Protein AF-A0A349LSM9-F1 (afdb_monomer_lite)

pLDDT: mean 70.22, std 18.08, range [25.86, 93.12]

Structure (mmCIF, N/CA/C/O backbone):
data_AF-A0A349LSM9-F1
#
_entry.id   AF-A0A349LSM9-F1
#
loop_
_atom_site.group_PDB
_atom_site.id
_atom_site.type_symbol
_atom_site.label_atom_id
_atom_site.label_alt_id
_atom_site.label_comp_id
_atom_site.label_asym_id
_atom_site.label_entity_id
_atom_site.label_seq_id
_atom_site.pdbx_PDB_ins_code
_atom_site.Cartn_x
_atom_site.Cartn_y
_atom_site.Cartn_z
_atom_site.occupancy
_atom_site.B_iso_or_equiv
_atom_site.auth_seq_id
_atom_site.auth_comp_id
_atom_site.auth_asym_id
_atom_site.auth_atom_id
_atom_site.pdbx_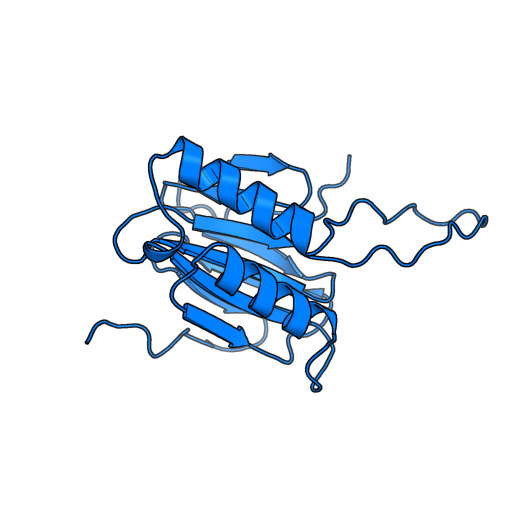PDB_model_num
ATOM 1 N N . MET A 1 1 ? -6.505 13.508 -16.592 1.00 30.14 1 MET A N 1
ATOM 2 C CA . MET A 1 1 ? -5.669 13.045 -15.466 1.00 30.14 1 MET A CA 1
ATOM 3 C C . MET A 1 1 ? -5.233 11.629 -15.779 1.00 30.14 1 MET A C 1
ATOM 5 O O . MET A 1 1 ? -6.100 10.803 -16.033 1.00 30.14 1 MET A O 1
ATOM 9 N N . GLN A 1 2 ? -3.931 11.367 -15.844 1.00 37.62 2 GLN A N 1
ATOM 10 C CA . GLN A 1 2 ? -3.402 10.007 -15.928 1.00 37.62 2 GLN A CA 1
ATOM 11 C C . GLN A 1 2 ? -3.214 9.508 -14.492 1.00 37.62 2 GLN A C 1
ATOM 13 O O . GLN A 1 2 ? -2.579 10.190 -13.693 1.00 37.62 2 GLN A O 1
ATOM 18 N N . TYR A 1 3 ? -3.827 8.379 -14.143 1.00 40.16 3 TYR A N 1
ATOM 19 C CA . TYR A 1 3 ? -3.655 7.767 -12.826 1.00 40.16 3 TYR A CA 1
ATOM 20 C C . TYR A 1 3 ? -2.262 7.124 -12.753 1.00 40.16 3 TYR A C 1
ATOM 22 O O . TYR A 1 3 ? -1.877 6.405 -13.674 1.00 40.16 3 TYR A O 1
ATOM 30 N N . LEU A 1 4 ? -1.511 7.400 -11.682 1.00 48.53 4 LEU A N 1
ATOM 31 C CA . LEU A 1 4 ? -0.166 6.851 -11.441 1.00 48.53 4 LEU A CA 1
ATOM 32 C C . LEU A 1 4 ? -0.235 5.357 -11.091 1.00 48.53 4 LEU A C 1
ATOM 34 O O . LEU A 1 4 ? 0.598 4.570 -11.537 1.00 48.53 4 LEU A O 1
ATOM 38 N N . LEU A 1 5 ? -1.285 4.950 -10.372 1.00 54.75 5 LEU A N 1
ATOM 39 C CA . LEU A 1 5 ? -1.721 3.557 -10.306 1.00 54.75 5 LEU A CA 1
ATOM 40 C C . LEU A 1 5 ? -2.873 3.341 -11.285 1.00 54.75 5 LEU A C 1
ATOM 42 O O . LEU A 1 5 ? -4.020 3.697 -11.016 1.00 54.75 5 LEU A O 1
ATOM 46 N N . THR A 1 6 ? -2.579 2.712 -12.417 1.00 57.69 6 THR A N 1
ATOM 47 C CA . THR A 1 6 ? -3.617 2.137 -13.274 1.00 57.69 6 THR A CA 1
ATOM 48 C C . THR A 1 6 ? -3.996 0.774 -12.716 1.00 57.69 6 THR A C 1
ATOM 50 O O . THR A 1 6 ? -3.269 -0.203 -12.863 1.00 57.69 6 THR A O 1
ATOM 53 N N . ALA A 1 7 ? -5.123 0.736 -12.007 1.00 62.50 7 ALA A N 1
ATOM 54 C CA . ALA A 1 7 ? -5.718 -0.489 -11.498 1.00 62.50 7 ALA A CA 1
ATOM 55 C C . ALA A 1 7 ? -6.757 -1.007 -12.487 1.00 62.50 7 ALA A C 1
ATOM 57 O O . ALA A 1 7 ? -7.880 -0.504 -12.530 1.00 62.50 7 ALA A O 1
ATOM 58 N N . GLU A 1 8 ? -6.397 -2.010 -13.282 1.00 67.38 8 GLU A N 1
ATOM 59 C CA . GLU A 1 8 ? -7.373 -2.690 -14.132 1.00 67.38 8 GLU A CA 1
ATOM 60 C C . GLU A 1 8 ? -8.076 -3.784 -13.315 1.00 67.38 8 GLU A C 1
ATOM 62 O O . GLU A 1 8 ? -7.410 -4.705 -12.824 1.00 67.38 8 GLU A O 1
ATOM 67 N N . PRO A 1 9 ? -9.406 -3.721 -13.132 1.00 65.69 9 PRO A N 1
ATOM 68 C CA . PRO A 1 9 ? -10.132 -4.783 -12.452 1.00 65.69 9 PRO A CA 1
ATOM 69 C C . PRO A 1 9 ? -10.160 -6.043 -13.326 1.00 65.69 9 PRO A C 1
ATOM 71 O O . PRO A 1 9 ? -10.597 -6.008 -14.474 1.00 65.69 9 PRO A O 1
ATOM 74 N N . LEU A 1 10 ? -9.747 -7.186 -12.776 1.00 56.44 10 LEU A N 1
ATOM 75 C CA . LEU A 1 10 ? -9.629 -8.447 -13.528 1.00 56.44 10 LEU A CA 1
ATOM 76 C C . LEU A 1 10 ? -10.880 -9.348 -13.463 1.00 56.44 10 LEU A C 1
ATOM 78 O O . LEU A 1 10 ? -10.785 -10.571 -13.465 1.00 56.44 10 LEU A O 1
ATOM 82 N N . GLY A 1 11 ? -12.076 -8.755 -13.437 1.00 48.78 11 GLY A N 1
ATOM 83 C CA . GLY A 1 11 ? -13.308 -9.447 -13.853 1.00 48.78 11 GLY A CA 1
ATOM 84 C C . GLY A 1 11 ? -13.954 -10.457 -12.889 1.00 48.78 11 GLY A C 1
ATOM 85 O O . GLY A 1 11 ? -14.942 -11.074 -13.271 1.00 48.78 11 GLY A O 1
ATOM 86 N N . TYR A 1 12 ? -13.488 -10.608 -11.642 1.00 49.69 12 TYR A N 1
ATOM 87 C CA . TYR A 1 12 ? -14.123 -11.519 -10.661 1.00 49.69 12 TYR A CA 1
ATOM 88 C C . TYR A 1 12 ? -14.986 -10.831 -9.588 1.00 49.69 12 TYR A C 1
ATOM 90 O O . TYR A 1 12 ? -15.592 -11.508 -8.757 1.00 49.69 12 TYR A O 1
ATOM 98 N N . SER A 1 13 ? -15.053 -9.499 -9.570 1.00 49.34 13 SER A N 1
ATOM 99 C CA . SER A 1 13 ? -15.740 -8.737 -8.524 1.00 49.34 13 SER A CA 1
ATOM 100 C C . SER A 1 13 ? -16.491 -7.547 -9.113 1.00 49.34 13 SER A C 1
ATOM 102 O O . SER A 1 13 ? -15.907 -6.745 -9.833 1.00 49.34 13 SER A O 1
ATOM 104 N N . ASN A 1 14 ? -17.765 -7.386 -8.738 1.00 50.00 14 ASN A N 1
ATOM 105 C CA . ASN A 1 14 ? -18.544 -6.162 -8.983 1.00 50.00 14 ASN A CA 1
ATOM 106 C C . ASN A 1 14 ? -18.085 -4.982 -8.097 1.00 50.00 14 ASN A C 1
ATOM 108 O O . ASN A 1 14 ? -18.743 -3.942 -8.044 1.00 50.00 14 ASN A O 1
ATOM 112 N N . HIS A 1 15 ? -16.998 -5.146 -7.342 1.00 53.84 15 HIS A N 1
ATOM 113 C CA . HIS A 1 15 ? -16.423 -4.116 -6.494 1.00 53.84 15 HIS A CA 1
ATOM 114 C C . HIS A 1 15 ? -15.025 -3.789 -6.992 1.00 53.84 15 HIS A C 1
ATOM 116 O O . HIS A 1 15 ? -14.066 -4.519 -6.745 1.00 53.8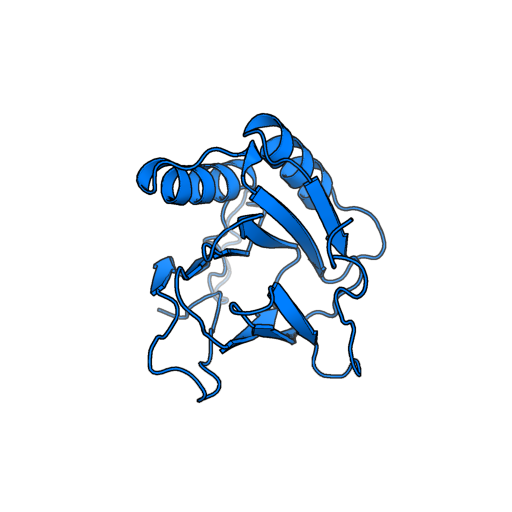4 15 HIS A O 1
ATOM 122 N N . ASN A 1 16 ? -14.924 -2.659 -7.684 1.00 55.19 16 ASN A N 1
ATOM 123 C CA . ASN A 1 16 ? -13.637 -2.038 -7.933 1.00 55.19 16 ASN A CA 1
ATOM 124 C C . ASN A 1 16 ? -13.110 -1.499 -6.597 1.00 55.19 16 ASN A C 1
ATOM 126 O O . ASN A 1 16 ? -13.910 -0.969 -5.813 1.00 55.19 16 ASN A O 1
ATOM 130 N N . PRO A 1 17 ? -11.805 -1.633 -6.304 1.00 60.31 17 PRO A N 1
ATOM 131 C CA . PRO A 1 17 ? -11.233 -0.881 -5.203 1.00 60.31 17 PRO A CA 1
ATOM 132 C C . PRO A 1 17 ? -11.510 0.600 -5.426 1.00 60.31 17 PRO A C 1
ATOM 134 O O . PRO A 1 17 ? -11.579 1.083 -6.561 1.00 60.31 17 PRO A O 1
ATOM 137 N N . VAL A 1 18 ? -11.707 1.309 -4.326 1.00 63.97 18 VAL A N 1
ATOM 138 C CA . VAL A 1 18 ? -11.927 2.742 -4.391 1.00 63.97 18 VAL A CA 1
ATOM 139 C C . VAL A 1 18 ? -10.568 3.361 -4.683 1.00 63.97 18 VAL A C 1
ATOM 141 O O . VAL A 1 18 ? -9.647 3.270 -3.870 1.00 63.97 18 VAL A O 1
ATOM 144 N N . VAL A 1 19 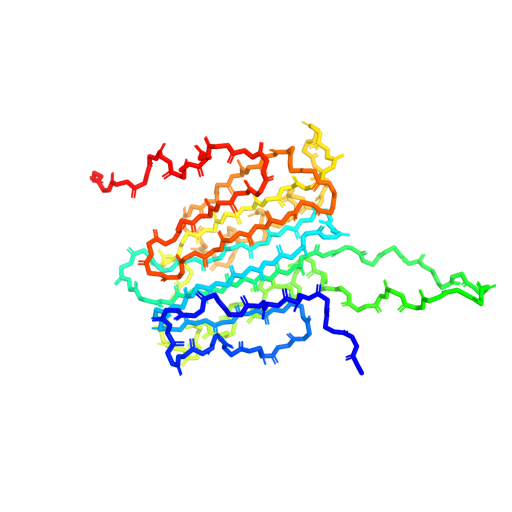? -10.435 3.948 -5.873 1.00 60.72 19 VAL A N 1
ATOM 145 C CA . VAL A 1 19 ? -9.333 4.862 -6.179 1.00 60.72 19 VAL A CA 1
ATOM 146 C C . VAL A 1 19 ? -9.627 6.129 -5.393 1.00 60.72 19 VAL A C 1
ATOM 148 O O . VAL A 1 19 ? -10.436 6.958 -5.806 1.00 60.72 19 VAL A O 1
ATOM 151 N N . THR A 1 20 ? -9.055 6.217 -4.202 1.00 58.69 20 THR A N 1
ATOM 152 C CA . THR A 1 20 ? -9.260 7.352 -3.303 1.00 58.69 20 THR A CA 1
ATOM 153 C C . THR A 1 20 ? -8.368 8.520 -3.699 1.00 58.69 20 THR A C 1
ATOM 155 O O . THR A 1 20 ? -8.776 9.664 -3.533 1.00 58.69 20 THR A O 1
ATOM 158 N N . GLU A 1 21 ? -7.195 8.241 -4.282 1.00 62.38 21 GLU A N 1
ATOM 159 C CA . GLU A 1 21 ? -6.230 9.229 -4.773 1.00 62.38 21 GLU A CA 1
ATOM 160 C C . GLU A 1 21 ? -5.457 8.680 -5.992 1.00 62.38 21 GLU A C 1
ATOM 162 O O . GLU A 1 21 ? -5.441 7.467 -6.208 1.00 62.38 21 GLU A O 1
ATOM 167 N N . PRO A 1 22 ? -4.792 9.519 -6.814 1.00 59.28 22 PRO A N 1
ATOM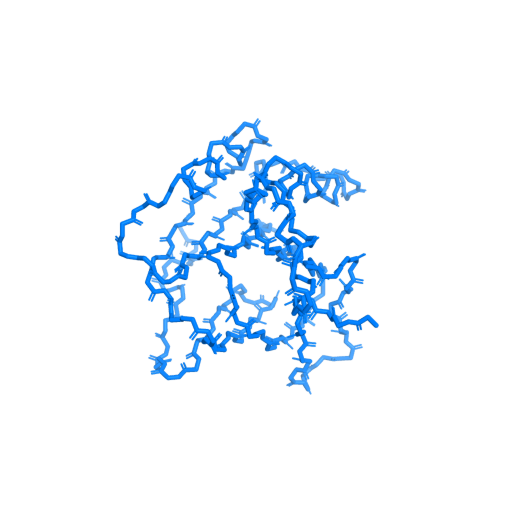 168 C CA . PRO A 1 22 ? -4.164 9.083 -8.072 1.00 59.28 22 PRO A CA 1
ATOM 169 C C . PRO A 1 22 ? -3.084 7.991 -7.953 1.00 59.28 22 PRO A C 1
ATOM 171 O O . PRO A 1 22 ? -2.724 7.377 -8.959 1.00 59.28 22 PRO A O 1
ATOM 174 N N . HIS A 1 23 ? -2.558 7.771 -6.749 1.00 70.94 23 HIS A N 1
ATOM 175 C CA . HIS A 1 23 ? -1.418 6.909 -6.422 1.00 70.94 23 HIS A CA 1
ATOM 176 C C . HIS A 1 23 ? -1.731 5.948 -5.256 1.00 70.94 23 HIS A C 1
ATOM 178 O O . HIS A 1 23 ? -0.823 5.262 -4.777 1.00 70.94 23 HIS A O 1
ATOM 184 N N . ALA A 1 24 ? -2.990 5.878 -4.801 1.00 76.62 24 ALA A N 1
ATOM 185 C CA . ALA A 1 24 ? -3.406 4.987 -3.726 1.00 76.62 24 ALA A CA 1
ATOM 186 C C . ALA A 1 24 ? -4.739 4.293 -4.027 1.00 76.62 24 ALA A C 1
ATOM 188 O O . ALA A 1 24 ? -5.676 4.873 -4.577 1.00 76.62 24 ALA A O 1
ATOM 189 N N . LEU A 1 25 ? -4.816 3.025 -3.636 1.00 79.00 25 LEU A N 1
ATOM 190 C CA . LEU A 1 25 ? -5.983 2.170 -3.748 1.00 79.00 25 LEU A CA 1
ATOM 191 C C . LEU A 1 25 ? -6.364 1.660 -2.374 1.00 79.00 25 LEU A C 1
ATOM 193 O O . LEU A 1 25 ? -5.518 1.227 -1.593 1.00 79.00 25 LEU A O 1
ATOM 197 N N . PHE A 1 26 ? -7.664 1.632 -2.135 1.00 81.69 26 PHE A N 1
ATOM 198 C CA . PHE A 1 26 ? -8.223 1.116 -0.907 1.00 81.69 26 PHE A CA 1
ATOM 199 C C . PHE A 1 26 ? -9.325 0.100 -1.196 1.00 81.69 26 PHE A C 1
ATOM 201 O O . PHE A 1 26 ? -10.164 0.292 -2.084 1.00 81.69 26 PHE A O 1
ATOM 208 N N . SER A 1 27 ? -9.349 -0.990 -0.427 1.00 79.56 27 SER A N 1
ATOM 209 C CA . SER A 1 27 ? -10.437 -1.958 -0.482 1.00 79.56 27 SER A CA 1
ATOM 210 C C . SER A 1 27 ? -10.732 -2.577 0.878 1.00 79.56 27 SER A C 1
ATOM 212 O O . SER A 1 27 ? -9.847 -3.095 1.550 1.00 79.56 27 SER A O 1
ATOM 214 N N . GLN A 1 28 ? -12.017 -2.607 1.236 1.00 75.81 28 GLN A N 1
ATOM 215 C CA . GLN A 1 28 ? -12.555 -3.471 2.299 1.00 75.81 28 GLN A CA 1
ATOM 216 C C . GLN A 1 28 ? -13.230 -4.731 1.746 1.00 75.81 28 GLN A C 1
ATOM 218 O O . GLN A 1 28 ? -13.802 -5.532 2.490 1.00 75.81 28 GLN A O 1
ATOM 223 N N . ARG A 1 29 ? -13.253 -4.865 0.417 1.00 76.50 29 ARG A N 1
ATOM 224 C CA . ARG A 1 29 ? -13.990 -5.897 -0.306 1.00 76.50 29 ARG A CA 1
ATOM 225 C C . ARG A 1 29 ? -13.030 -6.733 -1.133 1.00 76.50 29 ARG A C 1
ATOM 227 O O . ARG A 1 29 ? -11.929 -6.316 -1.477 1.00 76.50 29 ARG A O 1
ATOM 234 N N . ARG A 1 30 ? -13.485 -7.929 -1.493 1.00 70.12 30 ARG A N 1
ATOM 235 C CA . ARG A 1 30 ? -12.746 -8.796 -2.408 1.00 70.12 30 ARG A CA 1
ATOM 236 C C . ARG A 1 30 ? -12.686 -8.127 -3.777 1.00 70.12 30 ARG A C 1
ATOM 238 O O . ARG A 1 30 ? -13.726 -7.874 -4.384 1.00 70.12 30 ARG A O 1
ATOM 245 N N . SER A 1 31 ? -11.484 -7.872 -4.254 1.00 74.06 31 SER A N 1
ATOM 246 C CA . SER A 1 31 ? -11.219 -7.338 -5.581 1.00 74.06 31 SER A CA 1
ATOM 247 C C . SER A 1 31 ? -9.898 -7.901 -6.090 1.00 74.06 31 SER A C 1
ATOM 249 O O . SER A 1 31 ? -9.049 -8.340 -5.316 1.00 74.06 31 SER A O 1
ATOM 251 N N . LEU A 1 32 ? -9.763 -7.937 -7.409 1.00 77.06 32 LEU A N 1
ATOM 252 C CA . LEU A 1 32 ? -8.552 -8.373 -8.084 1.00 77.06 32 LEU A CA 1
ATOM 253 C C . LEU A 1 32 ? -8.152 -7.244 -9.016 1.00 77.06 32 LEU A C 1
ATOM 255 O O . LEU A 1 32 ? -8.935 -6.880 -9.899 1.00 77.06 32 LEU A O 1
ATOM 259 N N . VAL A 1 33 ? -6.969 -6.684 -8.797 1.00 76.88 33 VAL A N 1
ATOM 260 C CA . VAL A 1 33 ? -6.450 -5.598 -9.629 1.00 76.88 33 VAL A CA 1
ATOM 261 C C . VAL A 1 33 ? -5.151 -5.984 -10.275 1.00 76.88 33 VAL A C 1
ATOM 263 O O . VAL A 1 33 ? -4.317 -6.634 -9.658 1.00 76.88 33 VAL A O 1
ATOM 266 N N . ARG A 1 34 ? -4.970 -5.528 -11.504 1.00 79.19 34 ARG A N 1
ATOM 267 C CA . ARG A 1 34 ? -3.676 -5.474 -12.162 1.00 79.19 34 ARG A CA 1
ATOM 268 C C . ARG A 1 34 ? -3.121 -4.063 -12.057 1.00 79.19 34 ARG A C 1
ATOM 270 O O . ARG A 1 34 ? -3.858 -3.114 -12.291 1.00 79.19 34 ARG A O 1
ATOM 277 N N . LEU A 1 35 ? -1.844 -3.949 -11.721 1.00 77.25 35 LEU A N 1
ATOM 278 C CA . LEU A 1 35 ? -1.107 -2.707 -11.530 1.00 77.25 35 LEU A CA 1
ATOM 279 C C . LEU A 1 35 ? 0.192 -2.787 -12.321 1.00 77.25 35 LEU A C 1
ATOM 281 O O . LEU A 1 35 ? 0.901 -3.783 -12.219 1.00 77.25 35 LEU A O 1
ATOM 285 N N . THR A 1 36 ? 0.531 -1.746 -13.074 1.00 75.12 36 THR A N 1
ATOM 286 C CA . THR A 1 36 ? 1.873 -1.627 -13.662 1.00 75.12 36 THR A CA 1
ATOM 287 C C . THR A 1 36 ? 2.762 -0.852 -12.699 1.00 75.12 36 THR A C 1
ATOM 289 O O . THR A 1 36 ? 2.425 0.267 -12.308 1.00 75.12 36 THR A O 1
ATOM 292 N N . LEU A 1 37 ? 3.885 -1.440 -12.296 1.00 72.75 37 LEU A N 1
ATOM 293 C CA . LEU A 1 37 ? 4.870 -0.785 -11.443 1.00 72.75 37 LEU A CA 1
ATOM 294 C C . LEU A 1 37 ? 5.752 0.107 -12.309 1.00 72.75 37 LEU A C 1
ATOM 296 O O . LEU A 1 37 ? 6.307 -0.354 -13.297 1.00 72.75 37 LEU A O 1
ATOM 300 N N . GLN A 1 38 ? 5.851 1.386 -11.962 1.00 63.38 38 GLN A N 1
ATOM 301 C CA . GLN A 1 38 ? 6.604 2.368 -12.756 1.00 63.38 38 GLN A CA 1
ATOM 302 C C . GLN A 1 38 ? 7.637 3.144 -11.921 1.00 63.38 38 GLN A C 1
ATOM 304 O O . GLN A 1 38 ? 8.172 4.146 -12.392 1.00 63.38 38 GLN A O 1
ATOM 309 N N . ARG A 1 39 ? 7.822 2.793 -10.636 1.00 64.06 39 ARG A N 1
ATOM 310 C CA . ARG A 1 39 ? 8.440 3.654 -9.604 1.00 64.06 39 ARG A CA 1
ATOM 311 C C . ARG A 1 39 ? 9.025 2.841 -8.436 1.00 64.06 39 ARG A C 1
ATOM 313 O O . ARG A 1 39 ? 8.588 1.711 -8.240 1.00 64.06 39 ARG A O 1
ATOM 320 N N . PRO A 1 40 ? 9.979 3.399 -7.654 1.00 70.31 40 PRO A N 1
ATOM 321 C CA . PRO A 1 40 ? 10.926 2.599 -6.873 1.00 70.31 40 PRO A CA 1
ATOM 322 C C . PRO A 1 40 ? 10.335 1.866 -5.668 1.00 70.31 40 PRO A C 1
ATOM 324 O O . PRO A 1 40 ? 10.930 0.883 -5.248 1.00 70.31 40 PRO A O 1
ATOM 327 N N . LEU A 1 41 ? 9.209 2.309 -5.093 1.00 81.94 41 LEU A N 1
ATOM 328 C CA . LEU A 1 41 ? 8.674 1.692 -3.878 1.00 81.94 41 LEU A CA 1
ATOM 329 C C . LEU A 1 41 ? 7.144 1.611 -3.889 1.00 81.94 41 LEU A C 1
ATOM 331 O O . LEU A 1 41 ? 6.445 2.622 -3.990 1.00 81.94 41 LEU A O 1
ATOM 335 N N . LEU A 1 42 ? 6.621 0.398 -3.732 1.00 85.25 42 LEU A N 1
ATOM 336 C CA . LEU A 1 42 ? 5.205 0.142 -3.500 1.00 85.25 42 LEU A CA 1
ATOM 337 C C . LEU A 1 42 ? 4.983 -0.281 -2.047 1.00 85.25 42 LEU A C 1
ATOM 339 O O . LEU A 1 42 ? 5.614 -1.220 -1.566 1.00 85.25 42 LEU A O 1
ATOM 343 N N . LEU A 1 43 ? 4.049 0.380 -1.371 1.00 87.38 43 LEU A N 1
ATOM 344 C CA . LEU A 1 43 ? 3.600 0.044 -0.027 1.00 87.38 43 LEU A CA 1
ATOM 345 C C . LEU A 1 43 ? 2.245 -0.662 -0.092 1.00 87.38 43 LEU A C 1
ATOM 347 O O . LEU A 1 43 ? 1.251 -0.084 -0.528 1.00 87.38 43 LEU A O 1
ATOM 351 N N . LEU A 1 44 ? 2.201 -1.893 0.400 1.00 88.38 44 LEU A N 1
ATOM 352 C CA . LEU A 1 44 ? 0.977 -2.625 0.701 1.00 88.38 44 LEU A CA 1
ATOM 353 C C . LEU A 1 44 ? 0.777 -2.660 2.217 1.00 88.38 44 LEU A C 1
ATOM 355 O O . LEU A 1 44 ? 1.706 -2.982 2.949 1.00 88.38 44 LEU A O 1
ATOM 359 N N . ILE A 1 45 ? -0.433 -2.374 2.687 1.00 89.06 45 ILE A N 1
ATOM 360 C CA . ILE A 1 45 ? -0.835 -2.521 4.087 1.00 89.06 45 ILE A CA 1
ATOM 361 C C . ILE A 1 45 ? -2.077 -3.400 4.151 1.00 89.06 45 ILE A C 1
ATOM 363 O O . ILE A 1 45 ? -3.043 -3.185 3.418 1.00 89.06 45 ILE A O 1
ATOM 367 N N . GLU A 1 46 ? -2.055 -4.379 5.045 1.00 88.56 46 GLU A N 1
ATOM 368 C CA . GLU A 1 46 ? -3.118 -5.361 5.213 1.00 88.56 46 GLU A CA 1
ATOM 369 C C . GLU A 1 46 ? -3.478 -5.558 6.677 1.00 88.56 46 GLU A C 1
ATOM 371 O O . GLU A 1 46 ? -2.605 -5.603 7.546 1.00 88.56 46 GLU A O 1
ATOM 376 N N . GLN A 1 47 ? -4.771 -5.681 6.957 1.00 89.25 47 GLN A N 1
ATOM 377 C CA . GLN A 1 47 ? -5.247 -5.970 8.301 1.00 89.25 47 GLN A CA 1
ATOM 378 C C . GLN A 1 47 ? -5.091 -7.459 8.622 1.00 89.25 47 GLN A C 1
ATOM 380 O O . GLN A 1 47 ? -5.610 -8.311 7.905 1.00 89.25 47 GLN A O 1
ATOM 385 N N . LEU A 1 48 ? -4.455 -7.775 9.750 1.00 86.00 48 LEU A N 1
ATOM 386 C CA . LEU A 1 48 ? -4.137 -9.143 10.178 1.00 86.00 48 LEU A CA 1
ATOM 387 C C . LEU A 1 48 ? -5.377 -10.038 10.341 1.00 86.00 48 LEU A C 1
ATOM 389 O O . LEU A 1 48 ? -5.330 -11.237 10.066 1.00 86.00 48 LEU A O 1
ATOM 393 N N . HIS A 1 49 ? -6.492 -9.462 10.797 1.00 85.12 49 HIS A N 1
ATOM 394 C CA . HIS A 1 49 ? -7.718 -10.193 11.140 1.00 85.12 49 HIS A CA 1
ATOM 395 C C . HIS A 1 49 ? -8.977 -9.591 10.507 1.00 85.12 49 HIS A C 1
ATOM 397 O O . HIS A 1 49 ? -10.051 -9.604 11.108 1.00 85.12 49 HIS A O 1
ATOM 403 N N . GLY A 1 50 ? -8.869 -9.055 9.292 1.00 84.19 50 GLY A N 1
ATOM 404 C CA . GLY A 1 50 ? -10.021 -8.452 8.633 1.00 84.19 50 GLY A CA 1
ATOM 405 C C . GLY A 1 50 ? -9.918 -8.412 7.121 1.00 84.19 50 GLY A C 1
ATOM 406 O O . GLY A 1 50 ? -9.254 -9.234 6.496 1.00 84.19 50 GLY A O 1
ATOM 407 N N . SER A 1 51 ? -10.661 -7.486 6.527 1.00 82.56 51 SER A N 1
ATOM 408 C CA . SER A 1 51 ? -10.764 -7.343 5.076 1.00 82.56 51 SER A CA 1
ATOM 409 C C . SER A 1 51 ? -10.248 -5.999 4.581 1.00 82.56 51 SER A C 1
ATOM 411 O O . SER A 1 51 ? -10.544 -5.641 3.446 1.00 82.56 51 SER A O 1
ATOM 413 N N . TRP A 1 52 ? -9.524 -5.252 5.420 1.00 87.19 52 TRP A N 1
ATOM 414 C CA . TRP A 1 52 ? -8.964 -3.949 5.076 1.00 87.19 52 TRP A CA 1
ATOM 415 C C . TRP A 1 52 ? -7.614 -4.104 4.382 1.00 87.19 52 TRP A C 1
ATOM 417 O O . TRP A 1 52 ? -6.714 -4.781 4.886 1.00 87.19 52 TRP A O 1
ATOM 427 N N . TRP A 1 53 ? -7.478 -3.416 3.251 1.00 87.00 53 TRP A N 1
ATOM 428 C CA . TRP A 1 53 ? -6.261 -3.371 2.455 1.00 87.00 53 TRP A CA 1
ATOM 429 C C . TRP A 1 53 ? -6.054 -1.987 1.857 1.00 87.00 53 TRP A C 1
ATOM 431 O O . TRP A 1 53 ? -6.980 -1.400 1.290 1.00 87.00 53 TRP A O 1
ATOM 441 N N . GLY A 1 54 ? -4.816 -1.519 1.908 1.00 86.75 54 GLY A N 1
ATOM 442 C CA . GLY A 1 54 ? -4.371 -0.286 1.286 1.00 86.75 54 GLY A CA 1
ATOM 443 C C . GLY A 1 54 ? -3.147 -0.563 0.434 1.00 86.75 54 GLY A C 1
ATOM 444 O O . GLY A 1 54 ? -2.249 -1.290 0.847 1.00 86.75 54 GLY A O 1
ATOM 445 N N . LEU A 1 55 ? -3.093 0.030 -0.749 1.00 86.00 55 LEU A N 1
ATOM 446 C CA . LEU A 1 55 ? -1.939 -0.037 -1.630 1.00 86.00 55 LEU A CA 1
ATOM 447 C C . LEU A 1 55 ? -1.587 1.376 -2.094 1.00 86.00 55 LEU A C 1
ATOM 449 O O . LEU A 1 55 ? -2.458 2.094 -2.566 1.00 86.00 55 LEU A O 1
ATOM 453 N N . CYS A 1 56 ? -0.336 1.791 -1.939 1.00 84.69 56 CYS A N 1
ATOM 454 C CA . CYS A 1 56 ? 0.113 3.159 -2.193 1.00 84.69 56 CYS A CA 1
ATOM 455 C C . CYS A 1 56 ? 1.495 3.144 -2.855 1.00 84.69 56 CYS A C 1
ATOM 457 O O . CYS A 1 56 ? 2.383 2.409 -2.422 1.00 84.69 56 CYS A O 1
ATOM 459 N N . GLN A 1 57 ? 1.692 3.945 -3.903 1.00 80.75 57 GLN A N 1
ATOM 460 C CA . GLN A 1 57 ? 3.029 4.198 -4.447 1.00 80.75 57 GLN A CA 1
ATOM 461 C C . GLN A 1 57 ? 3.725 5.293 -3.636 1.00 80.75 57 GLN A C 1
ATOM 463 O O . GLN A 1 57 ? 3.203 6.399 -3.497 1.00 80.75 57 GLN A O 1
ATOM 468 N N . VAL A 1 58 ? 4.922 4.987 -3.135 1.00 78.38 58 VAL A N 1
ATOM 469 C CA . VAL A 1 58 ? 5.733 5.893 -2.313 1.00 78.38 58 VAL A CA 1
ATOM 470 C C . VAL A 1 58 ? 6.869 6.458 -3.164 1.00 78.38 58 VAL A C 1
ATOM 472 O O . VAL A 1 58 ? 7.531 5.723 -3.899 1.00 78.38 58 VAL A O 1
ATOM 475 N N . GLY A 1 59 ? 7.126 7.765 -3.068 1.00 71.56 59 GLY A N 1
ATOM 476 C CA . GLY A 1 59 ? 8.231 8.404 -3.781 1.00 71.56 59 GLY A CA 1
ATOM 477 C C . GLY A 1 59 ? 8.977 9.441 -2.947 1.00 71.56 59 GLY A C 1
ATOM 478 O O . GLY A 1 59 ? 8.562 9.827 -1.861 1.00 71.56 59 GLY A O 1
ATOM 479 N N . LEU A 1 60 ? 10.116 9.908 -3.461 1.00 55.28 60 LEU A N 1
ATOM 480 C CA . LEU A 1 60 ? 10.785 11.093 -2.924 1.00 55.28 60 LEU A CA 1
ATOM 481 C C . LEU A 1 60 ? 10.599 12.243 -3.896 1.00 55.28 60 LEU A C 1
ATOM 483 O O . LEU A 1 60 ? 10.818 12.091 -5.099 1.00 55.28 60 LEU A O 1
ATOM 487 N N . ARG A 1 61 ? 10.288 13.423 -3.363 1.00 56.69 61 ARG A N 1
ATOM 488 C CA . ARG A 1 61 ? 10.543 14.661 -4.086 1.00 56.69 61 ARG A CA 1
ATOM 489 C C . ARG A 1 61 ? 12.056 14.864 -4.118 1.00 56.69 61 ARG A C 1
ATOM 491 O O . ARG A 1 61 ? 12.645 15.236 -3.107 1.00 56.69 61 ARG A O 1
ATOM 498 N N . SER A 1 62 ? 12.694 14.672 -5.267 1.00 43.31 62 SER A N 1
ATOM 499 C CA . SER A 1 62 ? 13.951 15.373 -5.512 1.00 43.31 62 SER A CA 1
ATOM 500 C C . SER A 1 62 ? 13.588 16.841 -5.699 1.00 43.31 62 SER A C 1
ATOM 502 O O . SER A 1 62 ? 12.875 17.200 -6.636 1.00 43.31 62 SER A O 1
ATOM 504 N N . GLY A 1 63 ? 13.991 17.705 -4.774 1.00 39.72 63 GLY A N 1
ATOM 505 C CA . GLY A 1 63 ? 13.834 19.138 -4.968 1.00 39.72 63 GLY A CA 1
ATOM 506 C C . GLY A 1 63 ? 14.640 19.600 -6.183 1.00 39.72 63 GLY A C 1
ATOM 507 O O . GLY A 1 63 ? 15.837 19.797 -6.052 1.00 39.72 63 GLY A O 1
ATOM 508 N N . GLN A 1 64 ? 13.996 19.750 -7.342 1.00 35.50 64 GLN A N 1
ATOM 509 C CA . GLN A 1 64 ? 13.981 20.950 -8.195 1.00 35.50 64 GLN A CA 1
ATOM 510 C C . GLN A 1 64 ? 13.182 20.677 -9.486 1.00 35.50 64 GLN A C 1
ATOM 512 O O . GLN A 1 64 ? 13.255 19.574 -10.023 1.00 35.50 64 GLN A O 1
ATOM 517 N N . PRO A 1 65 ? 12.413 21.661 -9.989 1.00 40.88 65 PRO A N 1
ATOM 518 C CA . PRO A 1 65 ? 11.776 21.565 -11.295 1.00 40.88 65 PRO A CA 1
ATOM 519 C C . PRO A 1 65 ? 12.831 21.798 -12.383 1.00 40.88 65 PRO A C 1
ATOM 521 O O . PRO A 1 65 ? 13.384 22.895 -12.470 1.00 40.88 65 PRO A O 1
ATOM 524 N N . GLU A 1 66 ? 13.103 20.807 -13.233 1.00 36.88 66 GLU A N 1
ATOM 525 C CA . GLU A 1 66 ? 13.830 21.081 -14.472 1.00 36.88 66 GLU A CA 1
ATOM 526 C C . GLU A 1 66 ? 12.861 21.649 -15.504 1.00 36.88 66 GLU A C 1
ATOM 528 O O . GLU A 1 66 ? 12.011 20.972 -16.079 1.00 36.88 66 GLU A O 1
ATOM 533 N N . SER A 1 67 ? 13.002 22.949 -15.730 1.00 44.12 67 SER A N 1
ATOM 534 C CA . SER A 1 67 ? 12.428 23.667 -16.854 1.00 44.12 67 SER A CA 1
ATOM 535 C C . SER A 1 67 ? 12.937 23.086 -18.182 1.00 44.12 67 SER A C 1
ATOM 537 O O . SER A 1 67 ? 13.901 23.600 -18.742 1.00 44.12 67 SER A O 1
ATOM 539 N N . SER A 1 68 ? 12.318 22.027 -18.707 1.00 42.38 68 SER A N 1
ATOM 540 C CA . SER A 1 68 ? 12.419 21.667 -20.131 1.00 42.38 68 SER A CA 1
ATOM 541 C C . SER A 1 68 ? 11.334 20.673 -20.579 1.00 42.38 68 SER A C 1
ATOM 543 O O . SER A 1 68 ? 11.571 19.483 -20.741 1.00 42.38 68 SER A O 1
ATOM 545 N N . GLY A 1 69 ? 10.120 21.178 -20.824 1.00 43.69 69 GLY A N 1
ATOM 546 C CA . GLY A 1 69 ? 9.235 20.715 -21.909 1.00 43.69 69 GLY A CA 1
ATOM 547 C C . GLY A 1 69 ? 8.973 19.211 -22.110 1.00 43.69 69 GLY A C 1
ATOM 548 O O . GLY A 1 69 ? 8.659 18.822 -23.232 1.00 43.69 69 GLY A O 1
ATOM 549 N N . SER A 1 70 ? 9.067 18.366 -21.084 1.00 36.19 70 SER A N 1
ATOM 550 C CA . SER A 1 70 ? 8.750 16.939 -21.163 1.00 36.19 70 SER A CA 1
ATOM 551 C C . SER A 1 70 ? 8.015 16.502 -19.895 1.00 36.19 70 SER A C 1
ATOM 553 O O . SER A 1 70 ? 8.396 16.873 -18.794 1.00 36.19 70 SER A O 1
ATOM 555 N N . VAL A 1 71 ? 6.886 15.818 -20.113 1.00 33.41 71 VAL A N 1
ATOM 556 C CA . VAL A 1 71 ? 5.864 15.323 -19.170 1.00 33.41 71 VAL A CA 1
ATOM 557 C C . VAL A 1 71 ? 6.188 15.501 -17.676 1.00 33.41 71 VAL A C 1
ATOM 559 O O . VAL A 1 71 ? 6.969 14.740 -17.106 1.00 33.41 71 VAL A O 1
ATOM 562 N N . ASP A 1 72 ? 5.493 16.451 -17.041 1.00 38.97 72 ASP A N 1
ATOM 563 C CA . ASP A 1 72 ? 5.415 16.607 -15.585 1.00 38.97 72 ASP A CA 1
ATOM 564 C C . ASP A 1 72 ? 4.984 15.285 -14.924 1.00 38.97 72 ASP A C 1
ATOM 566 O O . ASP A 1 72 ? 3.831 14.859 -15.015 1.00 38.97 72 ASP A O 1
ATOM 570 N N . LEU A 1 73 ? 5.930 14.628 -14.254 1.00 42.53 73 LEU A N 1
ATOM 571 C CA . LEU A 1 73 ? 5.744 13.375 -13.523 1.00 42.53 73 LEU A CA 1
ATOM 572 C C . LEU A 1 73 ? 6.097 13.561 -12.044 1.00 42.53 73 LEU A C 1
ATOM 574 O O . LEU A 1 73 ? 6.962 12.857 -11.534 1.00 42.53 73 LEU A O 1
ATOM 578 N N . PHE A 1 74 ? 5.447 14.488 -11.338 1.00 47.16 74 PHE A N 1
ATOM 579 C CA . PHE A 1 74 ? 5.627 14.602 -9.887 1.00 47.16 74 PHE A CA 1
ATOM 580 C C . PHE A 1 74 ? 4.361 15.073 -9.172 1.00 47.16 74 PHE A C 1
ATOM 582 O O . PHE A 1 74 ? 4.180 16.260 -8.957 1.00 47.16 74 PHE A O 1
ATOM 589 N N . ASP A 1 75 ? 3.562 14.103 -8.732 1.00 49.00 75 ASP A N 1
ATOM 590 C CA . ASP A 1 75 ? 2.868 14.149 -7.442 1.00 49.00 75 ASP A CA 1
ATOM 591 C C . ASP A 1 75 ? 3.025 12.756 -6.815 1.00 49.00 75 ASP A C 1
ATOM 593 O O . ASP A 1 75 ? 2.212 11.852 -7.006 1.00 49.00 75 ASP A O 1
ATOM 597 N N . LEU A 1 76 ? 4.165 12.549 -6.154 1.00 55.19 76 LEU A N 1
ATOM 598 C CA . LEU A 1 76 ? 4.460 11.351 -5.369 1.00 55.19 76 LEU A CA 1
ATOM 599 C C . LEU A 1 76 ? 4.407 11.715 -3.889 1.00 55.19 76 LEU A C 1
ATOM 601 O O . LEU A 1 76 ? 4.838 12.802 -3.501 1.00 55.19 76 LEU A O 1
ATOM 605 N N . TYR A 1 77 ? 3.915 10.792 -3.067 1.00 57.72 77 TYR A N 1
ATOM 606 C CA . TYR A 1 77 ? 3.811 11.016 -1.631 1.00 57.72 77 TYR A CA 1
ATOM 607 C C . TYR A 1 77 ? 5.185 10.887 -1.011 1.00 57.72 77 TYR A C 1
ATOM 609 O O . TYR A 1 77 ? 5.865 9.885 -1.245 1.00 57.72 77 TYR A O 1
ATOM 617 N N . GLN A 1 78 ? 5.560 11.870 -0.187 1.00 75.31 78 GLN A N 1
ATOM 618 C CA . GLN A 1 78 ? 6.665 11.678 0.739 1.00 75.31 78 GLN A CA 1
ATOM 619 C C . GLN A 1 78 ? 6.365 10.444 1.585 1.00 75.31 78 GLN A C 1
ATOM 621 O O . GLN A 1 78 ? 5.209 10.145 1.877 1.00 75.31 78 GLN A O 1
ATOM 626 N N . VAL A 1 79 ? 7.412 9.742 2.002 1.00 79.50 79 VAL A N 1
ATOM 627 C CA . VAL A 1 79 ? 7.299 8.581 2.890 1.00 79.50 79 VAL A CA 1
ATOM 628 C C . VAL A 1 79 ? 6.353 8.854 4.066 1.00 79.50 79 VAL A C 1
ATOM 630 O O . VAL A 1 79 ? 5.466 8.053 4.354 1.00 79.50 79 VAL A O 1
ATOM 633 N N . GLU A 1 80 ? 6.519 10.010 4.709 1.00 82.62 80 GLU A N 1
ATOM 634 C CA . GLU A 1 80 ? 5.665 10.450 5.807 1.00 82.62 80 GLU A CA 1
ATOM 635 C C . GLU A 1 80 ? 4.213 10.650 5.358 1.00 82.62 80 GLU A C 1
ATOM 637 O O . GLU A 1 80 ? 3.313 10.064 5.954 1.00 82.62 80 GLU A O 1
ATOM 642 N N . ASP A 1 81 ? 3.984 11.394 4.274 1.00 80.81 81 ASP A N 1
ATOM 643 C CA . ASP A 1 81 ? 2.644 11.655 3.742 1.00 80.81 81 ASP A CA 1
ATOM 644 C C . ASP A 1 81 ? 1.917 10.352 3.373 1.00 80.81 81 ASP A C 1
ATOM 646 O O . ASP A 1 81 ? 0.742 10.199 3.697 1.00 80.81 81 ASP A O 1
ATOM 650 N N . ALA A 1 82 ? 2.603 9.388 2.741 1.00 80.88 82 ALA A N 1
ATOM 651 C CA . ALA A 1 82 ? 2.024 8.101 2.340 1.00 80.88 82 ALA A CA 1
ATOM 652 C C . ALA A 1 82 ? 1.560 7.300 3.559 1.00 80.88 82 ALA A C 1
ATOM 654 O O . ALA A 1 82 ? 0.444 6.776 3.598 1.00 80.88 82 ALA A O 1
ATOM 655 N N . VAL A 1 83 ? 2.415 7.225 4.580 1.00 87.00 83 VAL A N 1
ATOM 656 C CA . VAL A 1 83 ? 2.128 6.468 5.799 1.00 87.00 83 VAL A CA 1
ATOM 657 C C . VAL A 1 83 ? 1.059 7.167 6.636 1.00 87.00 83 VAL A C 1
ATOM 659 O O . VAL A 1 83 ? 0.138 6.502 7.105 1.00 87.00 83 VAL A O 1
ATOM 662 N N . LEU A 1 84 ? 1.120 8.494 6.789 1.00 87.06 84 LEU A N 1
ATOM 663 C CA . LEU A 1 84 ? 0.101 9.272 7.500 1.00 87.06 84 LEU A CA 1
ATOM 664 C C . LEU A 1 84 ? -1.250 9.235 6.783 1.00 87.06 84 LEU A C 1
ATOM 666 O O . LEU A 1 84 ? -2.292 9.180 7.436 1.00 87.06 84 LEU A O 1
ATOM 670 N N . TRP A 1 85 ? -1.254 9.249 5.451 1.00 85.25 85 TRP A N 1
ATOM 671 C CA . TRP A 1 85 ? -2.477 9.106 4.676 1.00 85.25 85 TRP A CA 1
ATOM 672 C C . TRP A 1 85 ? -3.134 7.748 4.928 1.00 85.25 85 TRP A C 1
ATOM 674 O O . TRP A 1 85 ? -4.300 7.701 5.327 1.00 85.25 85 TRP A O 1
ATOM 684 N N . MET A 1 86 ? -2.373 6.655 4.794 1.00 86.31 86 MET A N 1
ATOM 685 C CA . MET A 1 86 ? -2.857 5.308 5.116 1.00 86.31 86 MET A CA 1
ATOM 686 C C . MET A 1 86 ? -3.355 5.234 6.561 1.00 86.31 86 MET A C 1
ATOM 688 O O . MET A 1 86 ? -4.411 4.657 6.828 1.00 86.31 86 MET A O 1
ATOM 692 N N . GLN A 1 87 ? -2.632 5.886 7.478 1.00 90.25 87 GLN A N 1
ATOM 693 C CA . GLN A 1 87 ? -2.992 5.937 8.884 1.00 90.25 87 GLN A CA 1
ATOM 694 C C . GLN A 1 87 ? -4.367 6.549 9.113 1.00 90.25 87 GLN A C 1
ATOM 696 O O . GLN A 1 87 ? -5.169 5.988 9.858 1.00 90.25 87 GLN A O 1
ATOM 701 N N . ARG A 1 88 ? -4.675 7.661 8.444 1.00 89.62 88 ARG A N 1
ATOM 702 C CA . ARG A 1 88 ? -6.004 8.279 8.523 1.00 89.62 88 ARG A CA 1
ATOM 703 C C . ARG A 1 88 ? -7.095 7.314 8.058 1.00 89.62 88 ARG A C 1
ATOM 705 O O . ARG A 1 88 ? -8.074 7.140 8.773 1.00 89.62 88 ARG A O 1
ATOM 712 N N . GLN A 1 89 ? -6.882 6.611 6.943 1.00 86.31 89 GLN A N 1
ATOM 713 C CA . GLN A 1 89 ? -7.875 5.676 6.394 1.00 86.31 89 GLN A CA 1
ATOM 714 C C . GLN A 1 89 ? -8.233 4.531 7.357 1.00 86.31 89 GLN A C 1
ATOM 716 O O . GLN A 1 89 ? -9.389 4.106 7.405 1.00 86.31 89 GLN A O 1
ATOM 721 N N . TRP A 1 90 ? -7.274 4.001 8.128 1.00 88.12 90 TRP A N 1
ATOM 722 C CA . TRP A 1 90 ? -7.591 2.963 9.114 1.00 88.12 90 TRP A CA 1
ATOM 723 C C . TRP A 1 90 ? -8.081 3.517 10.452 1.00 88.12 90 TRP A C 1
ATOM 725 O O . TRP A 1 90 ? -8.918 2.879 11.093 1.00 88.12 90 TRP A O 1
ATOM 735 N N . LEU A 1 91 ? -7.622 4.702 10.863 1.00 90.81 91 LEU A N 1
ATOM 736 C CA . LEU A 1 91 ? -8.128 5.369 12.065 1.00 90.81 91 LEU A CA 1
ATOM 737 C C . LEU A 1 91 ? -9.611 5.724 11.911 1.00 90.81 91 LEU A C 1
ATOM 739 O O . LEU A 1 91 ? -10.387 5.484 12.834 1.00 90.81 91 LEU A O 1
ATOM 743 N N . ASP A 1 92 ? -10.023 6.189 10.72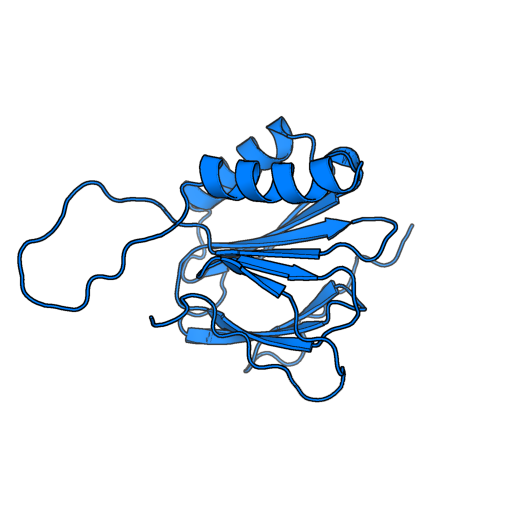9 1.00 89.50 92 ASP A N 1
ATOM 744 C CA . ASP A 1 92 ? -11.428 6.466 10.402 1.00 89.50 92 ASP A CA 1
ATOM 745 C C . ASP A 1 92 ? -12.298 5.195 10.444 1.00 89.50 92 ASP A C 1
ATOM 747 O O . ASP A 1 92 ? -13.501 5.257 10.702 1.00 89.50 92 ASP A O 1
ATOM 751 N N . ALA A 1 93 ? -11.687 4.020 10.254 1.00 86.12 93 ALA A N 1
ATOM 752 C CA . ALA A 1 93 ? -12.331 2.716 10.402 1.00 86.12 93 ALA A CA 1
ATOM 753 C C . ALA A 1 93 ? -12.290 2.165 11.845 1.00 86.12 93 ALA A C 1
ATOM 755 O O . ALA A 1 93 ? -12.759 1.051 12.084 1.00 86.12 93 ALA A O 1
ATOM 756 N N . GLY A 1 94 ? -11.735 2.913 12.806 1.00 92.00 94 GLY A N 1
ATOM 757 C CA . GLY A 1 94 ? -11.599 2.496 14.205 1.00 92.00 94 GLY A CA 1
ATOM 758 C C . GLY A 1 94 ? -10.490 1.469 14.457 1.00 92.00 94 GLY A C 1
ATOM 759 O O . GLY A 1 94 ? -10.524 0.775 15.473 1.00 92.00 94 GLY A O 1
ATOM 760 N N . LEU A 1 95 ? -9.525 1.351 13.543 1.00 91.69 95 LEU A N 1
ATOM 761 C CA . LEU A 1 95 ? -8.410 0.405 13.616 1.00 91.69 95 LEU A CA 1
ATOM 762 C C . LEU A 1 95 ? -7.127 1.097 14.094 1.00 91.69 95 LEU A C 1
ATOM 764 O O . LEU A 1 95 ? -7.000 2.320 14.046 1.00 91.69 95 LEU A O 1
ATOM 768 N N . GLN A 1 96 ? -6.156 0.314 14.558 1.00 93.12 96 GLN A N 1
ATOM 769 C CA . GLN A 1 96 ? -4.869 0.798 15.060 1.00 93.12 96 GLN A CA 1
ATOM 770 C C . GLN A 1 96 ? -3.716 0.177 14.276 1.00 93.12 96 GLN A C 1
ATOM 772 O O . GLN A 1 96 ? -3.857 -0.910 13.730 1.00 93.12 96 GLN A O 1
ATOM 777 N N . GLY A 1 97 ? -2.540 0.819 14.273 1.00 90.88 97 GLY A N 1
ATOM 778 C CA . GLY A 1 97 ? -1.370 0.327 13.529 1.00 90.88 97 GLY A CA 1
ATOM 779 C C . GLY A 1 97 ? -1.031 -1.142 13.818 1.00 90.88 97 GLY A C 1
ATOM 780 O O . GLY A 1 97 ? -0.727 -1.899 12.901 1.00 90.88 97 GLY A O 1
ATOM 781 N N . ARG A 1 98 ? -1.194 -1.584 15.072 1.00 93.12 98 ARG A N 1
ATOM 782 C CA . ARG A 1 98 ? -0.922 -2.970 15.496 1.00 93.12 98 ARG A CA 1
ATOM 783 C C . ARG A 1 98 ? -1.794 -4.021 14.805 1.00 93.12 98 ARG A C 1
ATOM 785 O O . ARG A 1 98 ? -1.442 -5.194 14.815 1.00 93.12 98 ARG A O 1
ATOM 792 N N . ASP A 1 99 ? -2.923 -3.605 14.237 1.00 91.75 99 ASP A N 1
ATOM 793 C CA . ASP A 1 99 ? -3.846 -4.484 13.525 1.00 91.75 99 ASP A CA 1
ATOM 794 C C . ASP A 1 99 ? -3.363 -4.766 12.095 1.00 91.75 99 ASP A C 1
ATOM 796 O O . ASP A 1 99 ? -4.010 -5.525 11.373 1.00 91.75 99 ASP A O 1
ATOM 800 N N . PHE A 1 100 ? -2.239 -4.166 11.683 1.00 91.62 100 PHE A N 1
ATOM 801 C CA . PHE A 1 100 ? -1.737 -4.202 10.319 1.00 91.62 100 PHE A CA 1
ATOM 802 C C . PHE A 1 100 ? -0.353 -4.833 10.183 1.00 91.62 100 PHE A C 1
ATOM 804 O O . PHE A 1 100 ? 0.527 -4.697 11.039 1.00 91.62 100 PHE A O 1
ATOM 811 N N . ARG A 1 101 ? -0.147 -5.450 9.020 1.00 90.69 101 ARG A N 1
ATOM 812 C CA . ARG A 1 101 ? 1.154 -5.771 8.433 1.00 90.69 101 ARG A CA 1
ATOM 813 C C . ARG A 1 101 ? 1.370 -4.883 7.211 1.00 90.69 101 ARG A C 1
ATOM 815 O O . ARG A 1 101 ? 0.424 -4.569 6.494 1.00 90.69 101 ARG A O 1
ATOM 822 N N . ALA A 1 102 ? 2.614 -4.492 6.974 1.00 90.75 102 ALA A N 1
ATOM 823 C CA . ALA A 1 102 ? 3.032 -3.812 5.762 1.00 90.75 102 ALA A CA 1
ATOM 824 C C . ALA A 1 102 ? 3.986 -4.687 4.948 1.00 90.75 102 ALA A C 1
ATOM 826 O O . ALA A 1 102 ? 4.832 -5.387 5.505 1.00 90.75 102 ALA A O 1
ATOM 827 N N . THR A 1 103 ? 3.876 -4.587 3.631 1.00 88.38 103 THR A N 1
ATOM 828 C CA . THR A 1 103 ? 4.792 -5.189 2.669 1.00 88.38 103 THR A CA 1
ATOM 829 C C . THR A 1 103 ? 5.307 -4.094 1.745 1.00 88.38 103 THR A C 1
ATOM 831 O O . THR A 1 103 ? 4.524 -3.393 1.104 1.00 88.38 103 THR A O 1
ATOM 834 N N . LEU A 1 104 ? 6.624 -3.926 1.708 1.00 87.25 104 LEU A N 1
ATOM 835 C CA . LEU A 1 104 ? 7.327 -2.977 0.854 1.00 87.25 104 LEU A CA 1
ATOM 836 C C . LEU A 1 104 ? 7.907 -3.723 -0.342 1.00 87.25 104 LEU A C 1
ATOM 838 O O . LEU A 1 104 ? 8.649 -4.687 -0.156 1.00 87.25 104 LEU A O 1
ATOM 842 N N . PHE A 1 105 ? 7.590 -3.268 -1.549 1.00 83.62 105 PHE A N 1
ATOM 843 C CA . PHE A 1 105 ? 8.175 -3.796 -2.772 1.00 83.62 105 PHE A CA 1
ATOM 844 C C . PHE A 1 105 ? 9.083 -2.760 -3.414 1.00 83.62 105 PHE A C 1
ATOM 846 O O . PHE A 1 105 ? 8.614 -1.691 -3.807 1.00 83.62 105 PHE A O 1
ATOM 853 N N . GLU A 1 106 ? 10.364 -3.086 -3.534 1.00 81.19 106 GLU A N 1
ATOM 854 C CA . GLU A 1 106 ? 11.356 -2.218 -4.159 1.00 81.19 106 GLU A CA 1
ATOM 855 C C . GLU A 1 106 ? 11.570 -2.593 -5.627 1.00 81.19 106 GLU A C 1
ATOM 857 O O . GLU A 1 106 ? 11.827 -3.753 -5.967 1.00 81.19 106 GLU A O 1
ATOM 862 N N . VAL A 1 107 ? 11.459 -1.596 -6.500 1.00 73.81 107 VAL A N 1
ATOM 863 C CA . VAL A 1 107 ? 11.606 -1.725 -7.949 1.00 73.81 107 VAL A CA 1
ATOM 864 C C . VAL A 1 107 ? 12.975 -1.189 -8.361 1.00 73.81 107 VAL A C 1
ATOM 866 O O . VAL A 1 107 ? 13.312 -0.042 -8.074 1.00 73.81 107 VAL A O 1
ATOM 869 N N . GLY A 1 108 ? 13.751 -2.003 -9.077 1.00 64.69 108 GLY A N 1
ATOM 870 C CA . GLY A 1 108 ? 14.963 -1.556 -9.769 1.00 64.69 108 GLY A CA 1
ATOM 871 C C . GLY A 1 108 ? 16.254 -1.482 -8.943 1.00 64.69 108 GLY A C 1
ATOM 872 O O . GLY A 1 108 ? 17.262 -1.038 -9.487 1.00 64.69 108 GLY A O 1
ATOM 873 N N . SER A 1 109 ? 16.274 -1.933 -7.684 1.00 62.12 109 SER A N 1
ATOM 874 C CA . SER A 1 109 ? 17.504 -2.011 -6.878 1.00 62.12 109 SER A CA 1
ATOM 875 C C . SER A 1 109 ? 17.636 -3.356 -6.158 1.00 62.12 109 SER A C 1
ATOM 877 O O . SER A 1 109 ? 16.652 -3.938 -5.700 1.00 62.12 109 SER A O 1
ATOM 879 N N . ALA A 1 110 ? 18.871 -3.858 -6.087 1.00 59.34 110 ALA A N 1
ATOM 880 C CA . ALA A 1 110 ? 19.257 -4.972 -5.218 1.00 59.34 110 ALA A CA 1
ATOM 881 C C . ALA A 1 110 ? 19.760 -4.485 -3.845 1.00 59.34 110 ALA A C 1
ATOM 883 O O . ALA A 1 110 ? 19.846 -5.274 -2.907 1.00 59.34 110 ALA A O 1
ATOM 884 N N . GLU A 1 111 ? 20.095 -3.198 -3.734 1.00 68.25 111 GLU A N 1
ATOM 885 C CA . GLU A 1 111 ? 20.521 -2.550 -2.495 1.00 68.25 111 GLU A CA 1
ATOM 886 C C . GLU A 1 111 ? 19.341 -1.834 -1.838 1.00 68.25 111 GLU A C 1
ATOM 888 O O . GLU A 1 111 ? 18.558 -1.176 -2.527 1.00 68.25 111 GLU A O 1
ATOM 893 N N . GLU A 1 112 ? 19.252 -1.938 -0.509 1.00 71.12 112 GLU A N 1
ATOM 894 C CA . GLU A 1 112 ? 18.212 -1.299 0.297 1.00 71.12 112 GLU A CA 1
ATOM 895 C C . GLU A 1 112 ? 18.282 0.228 0.138 1.00 71.12 112 GLU A C 1
ATOM 897 O O . GLU A 1 112 ? 19.238 0.873 0.582 1.00 71.12 112 GLU A O 1
ATOM 902 N N . SER A 1 113 ? 17.279 0.827 -0.507 1.00 76.62 113 SER A N 1
ATOM 903 C CA . SER A 1 113 ? 17.264 2.275 -0.710 1.00 76.62 113 SER A CA 1
ATOM 904 C C . SER A 1 113 ? 16.961 3.055 0.570 1.00 76.62 113 SER A C 1
ATOM 906 O O . SER A 1 113 ? 16.296 2.587 1.501 1.00 76.62 113 SER A O 1
ATOM 908 N N . SER A 1 114 ? 17.381 4.322 0.600 1.00 78.69 114 SER A N 1
ATOM 909 C CA . SER A 1 114 ? 17.036 5.241 1.690 1.00 78.69 114 SER A CA 1
ATOM 910 C C . SER A 1 114 ? 15.519 5.432 1.837 1.00 78.69 114 SER A C 1
ATOM 912 O O . SER A 1 114 ? 15.039 5.633 2.954 1.00 78.69 114 SER A O 1
ATOM 914 N N . GLN A 1 115 ? 14.753 5.308 0.744 1.00 80.00 115 GLN A N 1
ATOM 915 C CA . GLN A 1 115 ? 13.288 5.314 0.770 1.00 80.00 115 GLN A CA 1
ATOM 916 C C . GLN A 1 115 ? 12.722 4.147 1.566 1.00 80.00 115 GLN A C 1
ATOM 918 O O . GLN A 1 115 ? 11.818 4.330 2.384 1.00 80.00 115 GLN A O 1
ATOM 923 N N . LEU A 1 116 ? 13.236 2.949 1.313 1.00 83.44 116 LEU A N 1
ATOM 924 C CA . LEU A 1 116 ? 12.779 1.731 1.958 1.00 83.44 116 LEU A CA 1
ATOM 925 C C . LEU A 1 116 ? 13.028 1.802 3.468 1.00 83.44 116 LEU A C 1
ATOM 927 O O . LEU A 1 116 ? 12.101 1.587 4.254 1.00 83.44 116 LEU A O 1
ATOM 931 N N . VAL A 1 117 ? 14.236 2.215 3.869 1.00 84.12 117 VAL A N 1
ATOM 932 C CA . VAL A 1 117 ? 14.597 2.413 5.282 1.00 84.12 117 VAL A CA 1
ATOM 933 C C . VAL A 1 117 ? 13.686 3.448 5.945 1.00 84.12 117 VAL A C 1
ATOM 935 O O . VAL A 1 117 ? 13.122 3.180 7.009 1.00 84.12 117 VAL A O 1
ATOM 938 N N . ALA A 1 118 ? 13.492 4.610 5.316 1.00 85.81 118 ALA A N 1
ATOM 939 C CA . ALA A 1 118 ? 12.627 5.660 5.851 1.00 85.81 118 ALA A CA 1
ATOM 940 C C . ALA A 1 118 ? 11.174 5.180 6.004 1.00 85.81 118 ALA A C 1
ATOM 942 O O . ALA A 1 118 ? 10.546 5.421 7.034 1.00 85.81 118 ALA A O 1
ATOM 943 N N . THR A 1 119 ? 10.650 4.454 5.011 1.00 88.00 119 THR A N 1
ATOM 944 C CA . THR A 1 119 ? 9.263 3.961 5.028 1.00 88.00 119 THR A CA 1
ATOM 945 C C . THR A 1 119 ? 9.058 2.934 6.122 1.00 88.00 119 THR A C 1
ATOM 947 O O . THR A 1 119 ? 8.085 3.009 6.870 1.00 88.00 119 THR A O 1
ATOM 950 N N . LYS A 1 120 ? 10.015 2.022 6.289 1.00 88.88 120 LYS A N 1
ATOM 951 C CA . LYS A 1 120 ? 10.014 1.058 7.387 1.00 88.88 120 LYS A CA 1
ATOM 952 C C . LYS A 1 120 ? 9.992 1.747 8.754 1.00 88.88 120 LYS A C 1
ATOM 954 O O . LYS A 1 120 ? 9.178 1.373 9.596 1.00 88.88 120 LYS A O 1
ATOM 959 N N . LEU A 1 121 ? 10.849 2.748 8.971 1.00 89.12 121 LEU A N 1
ATOM 960 C CA . LEU A 1 121 ? 10.892 3.496 10.233 1.00 89.12 121 LEU A CA 1
ATOM 961 C C . LEU A 1 121 ? 9.567 4.216 10.508 1.00 89.12 121 LEU A C 1
ATOM 963 O O . LEU A 1 121 ? 9.044 4.130 11.617 1.00 89.12 121 LEU A O 1
ATOM 967 N N . GLN A 1 122 ? 8.987 4.862 9.497 1.00 90.31 122 GLN A N 1
ATOM 968 C CA . GLN A 1 122 ? 7.712 5.562 9.642 1.00 90.31 122 GLN A CA 1
ATOM 969 C C . GLN A 1 122 ? 6.560 4.599 9.978 1.00 90.31 122 GLN A C 1
ATOM 971 O O . GLN A 1 122 ? 5.744 4.887 10.853 1.00 90.31 122 GLN A O 1
ATOM 976 N N . LEU A 1 123 ? 6.512 3.422 9.342 1.00 91.94 123 LEU A N 1
ATOM 977 C CA . LEU A 1 123 ? 5.521 2.378 9.637 1.00 91.94 123 LEU A CA 1
ATOM 978 C C . LEU A 1 123 ? 5.623 1.877 11.084 1.00 91.94 123 LEU A C 1
ATOM 980 O O . LEU A 1 123 ? 4.607 1.700 11.757 1.00 91.94 123 LEU A O 1
ATOM 984 N N . GLN A 1 124 ? 6.847 1.695 11.587 1.00 90.75 124 GLN A N 1
ATOM 985 C CA . GLN A 1 124 ? 7.085 1.320 12.982 1.00 90.75 124 GLN A CA 1
ATOM 986 C C . GLN A 1 124 ? 6.626 2.416 13.953 1.00 90.75 124 GLN A C 1
ATOM 988 O O . GLN A 1 124 ? 6.025 2.107 14.981 1.00 90.75 124 GLN A O 1
ATOM 993 N N . GLN A 1 125 ? 6.848 3.691 13.619 1.00 92.12 125 GLN A N 1
ATOM 994 C CA . GLN A 1 125 ? 6.411 4.825 14.443 1.00 92.12 125 GLN A CA 1
ATOM 995 C C . GLN A 1 125 ? 4.886 4.918 14.562 1.00 92.12 125 GLN A C 1
ATOM 997 O O . GLN A 1 125 ? 4.378 5.242 15.634 1.00 92.12 125 GLN A O 1
ATOM 1002 N N . VAL A 1 126 ? 4.145 4.586 13.498 1.00 92.94 126 VAL A N 1
ATOM 1003 C CA . VAL A 1 126 ? 2.671 4.531 13.540 1.00 92.94 126 VAL A CA 1
ATOM 1004 C C . VAL A 1 126 ? 2.128 3.202 14.087 1.00 92.94 126 VAL A C 1
ATOM 1006 O O . VAL A 1 126 ? 0.913 2.998 14.133 1.00 92.94 126 VAL A O 1
ATOM 1009 N N . GLY A 1 127 ? 3.014 2.313 14.546 1.00 91.62 127 GLY A N 1
ATOM 1010 C CA . GLY A 1 127 ? 2.676 1.092 15.272 1.00 91.62 127 GLY A CA 1
ATOM 1011 C C . GLY A 1 127 ? 2.342 -0.119 14.402 1.00 91.62 127 GLY A C 1
ATOM 1012 O O . GLY A 1 127 ? 1.713 -1.040 14.916 1.00 91.62 127 GLY A O 1
ATOM 1013 N N . VAL A 1 128 ? 2.724 -0.142 13.119 1.00 91.56 128 VAL A N 1
ATOM 1014 C CA . VAL A 1 128 ? 2.516 -1.312 12.243 1.00 91.56 128 VAL A CA 1
ATOM 1015 C C . VAL A 1 128 ? 3.334 -2.501 12.745 1.00 91.56 128 VAL A C 1
ATOM 1017 O O . VAL A 1 128 ? 4.543 -2.398 12.950 1.00 91.56 128 VAL A O 1
ATOM 1020 N N . HIS A 1 129 ? 2.660 -3.637 12.945 1.00 77.00 129 HIS A N 1
ATOM 1021 C CA . HIS A 1 129 ? 3.186 -4.791 13.679 1.00 77.00 129 HIS A CA 1
ATOM 1022 C C . HIS A 1 129 ? 4.352 -5.489 12.965 1.00 77.00 129 HIS A C 1
ATOM 1024 O O . HIS A 1 129 ? 5.307 -5.932 13.600 1.00 77.00 129 H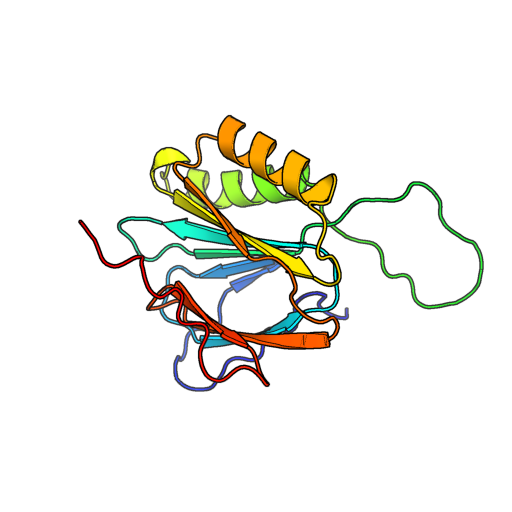IS A O 1
ATOM 1030 N N . ALA A 1 130 ? 4.274 -5.628 11.642 1.00 77.56 130 ALA A N 1
ATOM 1031 C CA . ALA A 1 130 ? 5.289 -6.312 10.849 1.00 77.56 130 ALA A CA 1
ATOM 1032 C C . ALA A 1 130 ? 5.514 -5.583 9.528 1.00 77.56 130 ALA A C 1
ATOM 1034 O O . ALA A 1 130 ? 4.552 -5.197 8.869 1.00 77.56 130 ALA A O 1
ATOM 1035 N N . VAL A 1 131 ? 6.780 -5.434 9.136 1.00 79.56 131 VAL A N 1
ATOM 1036 C CA . VAL A 1 131 ? 7.171 -4.881 7.835 1.00 79.56 131 VAL A CA 1
ATOM 1037 C C . VAL A 1 131 ? 7.971 -5.942 7.091 1.00 79.56 131 VAL A C 1
ATOM 1039 O O . VAL A 1 131 ? 9.082 -6.281 7.497 1.00 79.56 131 VAL A O 1
ATOM 1042 N N . GLN A 1 132 ? 7.386 -6.479 6.027 1.00 81.38 132 GLN A N 1
ATOM 1043 C CA . GLN A 1 132 ? 8.051 -7.368 5.082 1.00 81.38 132 GLN A CA 1
ATOM 1044 C C . GLN A 1 132 ? 8.622 -6.553 3.930 1.00 81.38 132 GLN A C 1
ATOM 1046 O O . GLN A 1 132 ? 8.057 -5.533 3.536 1.00 81.38 132 GLN A O 1
ATOM 1051 N N . ILE A 1 133 ? 9.754 -6.999 3.401 1.00 77.25 133 ILE A N 1
ATOM 1052 C CA . ILE A 1 133 ? 10.451 -6.332 2.307 1.00 77.25 133 ILE A CA 1
ATOM 1053 C C . ILE A 1 133 ? 10.688 -7.360 1.209 1.00 77.25 133 ILE A C 1
ATOM 1055 O O . ILE A 1 133 ? 11.300 -8.399 1.453 1.00 77.25 133 ILE A O 1
ATOM 1059 N N . TYR A 1 134 ? 10.220 -7.044 0.008 1.00 73.44 134 TYR A N 1
ATOM 1060 C CA . TYR A 1 134 ? 10.506 -7.780 -1.215 1.00 73.44 134 TYR A CA 1
ATOM 1061 C C . TYR A 1 134 ? 11.314 -6.871 -2.140 1.00 73.44 134 TYR A C 1
ATOM 1063 O O . TYR A 1 134 ? 10.824 -5.841 -2.599 1.00 73.44 134 TYR A O 1
ATOM 1071 N N . GLY A 1 135 ? 12.573 -7.236 -2.374 1.00 66.25 135 GLY A N 1
ATOM 1072 C CA . GLY A 1 135 ? 13.465 -6.512 -3.279 1.00 66.25 135 GLY A CA 1
ATOM 1073 C C . GLY A 1 135 ? 13.425 -7.040 -4.716 1.00 66.25 135 GLY A C 1
ATOM 1074 O O . GLY A 1 135 ? 12.950 -8.149 -4.967 1.00 66.25 135 GLY A O 1
ATOM 1075 N N . SER A 1 136 ? 14.007 -6.264 -5.638 1.00 64.31 136 SER A N 1
ATOM 1076 C CA . SER A 1 136 ? 14.270 -6.632 -7.042 1.00 64.31 136 SER A CA 1
ATOM 1077 C C . SER A 1 136 ? 13.048 -6.888 -7.933 1.00 64.31 136 SER A C 1
ATOM 1079 O O . SER A 1 136 ? 13.077 -7.768 -8.798 1.00 64.31 136 SER A O 1
ATOM 1081 N N . LEU A 1 137 ? 11.992 -6.084 -7.801 1.00 72.88 137 LEU A N 1
ATOM 1082 C CA . LEU A 1 137 ? 10.995 -6.012 -8.869 1.00 72.88 137 LEU A CA 1
ATOM 1083 C C . LEU A 1 137 ? 11.562 -5.276 -10.088 1.00 72.88 137 LEU A C 1
ATOM 1085 O O . LEU A 1 137 ? 12.363 -4.347 -9.957 1.00 72.88 137 LEU A O 1
ATOM 1089 N N . LEU A 1 138 ? 11.151 -5.699 -11.282 1.00 70.00 138 LEU A N 1
ATOM 1090 C CA . LEU A 1 138 ? 11.572 -5.052 -12.524 1.00 70.00 138 LEU A CA 1
ATOM 1091 C C . LEU A 1 138 ? 10.725 -3.803 -12.780 1.00 70.00 138 LEU A C 1
ATOM 1093 O O . LEU A 1 138 ? 9.521 -3.790 -12.522 1.00 70.00 138 LEU A O 1
ATOM 1097 N N . ASP A 1 139 ? 11.344 -2.752 -13.312 1.00 72.19 139 ASP A N 1
ATOM 1098 C CA . ASP A 1 139 ? 10.586 -1.588 -13.771 1.00 72.19 139 ASP A CA 1
ATOM 1099 C C . ASP A 1 139 ? 9.659 -1.974 -14.933 1.00 72.19 139 ASP A C 1
ATOM 1101 O O . ASP A 1 139 ? 9.991 -2.826 -15.762 1.00 72.19 139 ASP A O 1
ATOM 1105 N N . GLY A 1 140 ? 8.457 -1.401 -14.955 1.00 72.38 140 GLY A N 1
ATOM 1106 C CA . GLY A 1 140 ? 7.389 -1.787 -15.878 1.00 72.38 140 GLY A CA 1
ATOM 1107 C C . GLY A 1 140 ? 6.760 -3.155 -15.589 1.00 72.38 140 GLY A C 1
ATOM 1108 O O . GLY A 1 140 ? 5.873 -3.582 -16.334 1.00 72.38 140 GLY A O 1
ATOM 1109 N N . GLN A 1 141 ? 7.178 -3.860 -14.530 1.00 75.12 141 GLN A N 1
ATOM 1110 C CA . GLN A 1 141 ? 6.592 -5.149 -14.179 1.00 75.12 141 GLN A CA 1
ATOM 1111 C C . GLN A 1 141 ? 5.131 -4.979 -13.780 1.00 75.12 141 GLN A C 1
ATOM 1113 O O . GLN A 1 141 ? 4.750 -4.082 -13.027 1.00 75.12 141 GLN A O 1
ATOM 1118 N N . THR A 1 142 ? 4.295 -5.873 -14.290 1.00 77.25 142 THR A N 1
ATOM 1119 C CA . THR A 1 142 ? 2.881 -5.898 -13.947 1.00 77.25 142 THR A CA 1
ATOM 1120 C C . THR A 1 142 ? 2.662 -6.800 -12.739 1.00 77.25 142 THR A C 1
ATOM 1122 O O . THR A 1 142 ? 3.131 -7.936 -12.713 1.00 77.25 142 THR A O 1
ATOM 1125 N N . MET A 1 143 ? 1.939 -6.298 -11.743 1.00 80.31 143 MET A N 1
ATOM 1126 C CA . MET A 1 143 ? 1.519 -7.026 -10.556 1.00 80.31 143 MET A CA 1
ATOM 1127 C C . MET A 1 143 ? -0.000 -7.192 -10.552 1.00 80.31 143 MET A C 1
ATOM 1129 O O . MET A 1 143 ? -0.743 -6.219 -10.608 1.00 80.31 143 MET A O 1
ATOM 1133 N N . THR A 1 144 ? -0.477 -8.421 -10.419 1.00 81.25 144 THR A N 1
ATOM 1134 C CA . THR A 1 144 ? -1.862 -8.722 -10.067 1.00 81.25 144 THR A CA 1
ATOM 1135 C C . THR A 1 144 ? -1.970 -8.907 -8.557 1.00 81.25 144 THR A C 1
ATOM 1137 O O . THR A 1 144 ? -1.287 -9.757 -7.997 1.00 81.25 144 THR A O 1
ATOM 1140 N N . PHE A 1 145 ? -2.828 -8.144 -7.888 1.00 79.88 145 PHE A N 1
ATOM 1141 C CA . PHE A 1 145 ? -3.047 -8.222 -6.448 1.00 79.88 145 PHE A CA 1
ATOM 1142 C C . PHE A 1 145 ? -4.469 -8.681 -6.118 1.00 79.88 145 PHE A C 1
ATOM 1144 O O . PHE A 1 145 ? -5.447 -8.065 -6.553 1.00 79.88 145 PHE A O 1
ATOM 1151 N N . ASP A 1 146 ? -4.572 -9.761 -5.341 1.00 79.56 146 ASP A N 1
ATOM 1152 C CA . ASP A 1 146 ? -5.827 -10.308 -4.828 1.00 79.56 146 ASP A CA 1
ATOM 1153 C C . ASP A 1 146 ? -6.083 -9.828 -3.393 1.00 79.56 146 ASP A C 1
ATOM 1155 O O . ASP A 1 146 ? -5.544 -10.376 -2.425 1.00 79.56 146 ASP A O 1
ATOM 1159 N N . PHE A 1 147 ? -6.989 -8.859 -3.256 1.00 74.81 147 PHE A N 1
ATOM 1160 C CA . PHE A 1 147 ? -7.453 -8.315 -1.978 1.00 74.81 147 PHE A CA 1
ATOM 1161 C C . PHE A 1 147 ? -8.233 -9.336 -1.122 1.00 74.81 147 PHE A C 1
ATOM 1163 O O . PHE A 1 147 ? -8.589 -9.053 0.018 1.00 74.81 147 PHE A O 1
ATOM 1170 N N . ARG A 1 148 ? -8.556 -10.534 -1.634 1.00 73.00 148 ARG A N 1
ATOM 1171 C CA . ARG A 1 148 ? -9.146 -11.619 -0.830 1.00 73.00 148 ARG A CA 1
ATOM 1172 C C . ARG A 1 148 ? -8.095 -12.365 -0.022 1.00 73.00 148 ARG A C 1
ATOM 1174 O O . ARG A 1 148 ? -8.381 -12.768 1.102 1.00 73.00 148 ARG A O 1
ATOM 1181 N N . SER A 1 149 ? -6.951 -12.648 -0.634 1.00 73.94 149 SER A N 1
ATOM 1182 C CA . SER A 1 149 ? -5.928 -13.523 -0.056 1.00 73.94 149 SER A CA 1
ATOM 1183 C C . SER A 1 149 ? -4.642 -12.795 0.312 1.00 73.94 149 SER A C 1
ATOM 1185 O O . SER A 1 149 ? -3.720 -13.445 0.792 1.00 73.94 149 SER A O 1
ATOM 1187 N N . GLY A 1 150 ? -4.550 -11.498 0.009 1.00 71.75 150 GLY A N 1
ATOM 1188 C CA . GLY A 1 150 ? -3.318 -10.722 0.120 1.00 71.75 150 GLY A CA 1
ATOM 1189 C C . GLY A 1 150 ? -2.229 -11.161 -0.837 1.00 71.75 150 GLY A C 1
ATOM 1190 O O . GLY A 1 150 ? -1.071 -10.844 -0.620 1.00 71.75 150 GLY A O 1
ATOM 1191 N N . ARG A 1 151 ? -2.571 -11.937 -1.871 1.00 76.25 151 ARG A N 1
ATOM 1192 C CA . ARG A 1 151 ? -1.572 -12.540 -2.758 1.00 76.25 151 ARG A CA 1
ATOM 1193 C C . ARG A 1 151 ? -1.276 -11.586 -3.900 1.00 76.25 151 ARG A C 1
ATOM 1195 O O . ARG A 1 151 ? -2.198 -11.135 -4.576 1.00 76.25 151 ARG A O 1
ATOM 1202 N N . CYS A 1 152 ? 0.002 -11.336 -4.138 1.00 77.25 152 CYS A N 1
ATOM 1203 C CA . CYS A 1 152 ? 0.492 -10.693 -5.348 1.00 77.25 152 CYS A CA 1
ATOM 1204 C C . CYS A 1 152 ? 1.005 -11.743 -6.342 1.00 77.25 152 CYS A C 1
ATOM 1206 O O . CYS A 1 152 ? 1.575 -12.759 -5.950 1.00 77.25 152 CYS A O 1
ATOM 1208 N N . PHE A 1 153 ? 0.830 -11.478 -7.629 1.00 77.38 153 PHE A N 1
ATOM 1209 C CA . PHE A 1 153 ? 1.389 -12.243 -8.737 1.00 77.38 153 PHE A CA 1
ATOM 1210 C C . PHE A 1 153 ? 2.089 -11.259 -9.663 1.00 77.38 153 PHE A C 1
ATOM 1212 O O . PHE A 1 153 ? 1.502 -10.236 -9.991 1.00 77.38 153 PHE A O 1
ATOM 1219 N N . PHE A 1 154 ? 3.304 -11.555 -10.105 1.00 76.19 154 PHE A N 1
ATOM 1220 C CA . PHE A 1 154 ? 4.031 -10.690 -11.029 1.00 76.19 154 PHE A CA 1
ATOM 1221 C C . PHE A 1 154 ? 4.107 -11.349 -12.404 1.00 76.19 154 PHE A C 1
ATOM 1223 O O . PHE A 1 154 ? 4.477 -12.519 -12.507 1.00 76.19 154 PHE A O 1
ATOM 1230 N N . ASP A 1 155 ? 3.770 -10.614 -13.462 1.00 67.50 155 ASP A N 1
ATOM 1231 C CA . ASP A 1 155 ? 3.878 -11.129 -14.825 1.00 67.50 155 ASP A CA 1
ATOM 1232 C C . ASP A 1 155 ? 5.353 -11.455 -15.137 1.00 67.50 155 ASP A C 1
ATOM 1234 O O . ASP A 1 155 ? 6.269 -10.696 -14.807 1.00 67.50 155 ASP A O 1
ATOM 1238 N N . GLY A 1 156 ? 5.591 -12.633 -15.721 1.00 55.12 156 GLY A N 1
ATOM 1239 C CA . GLY A 1 156 ? 6.934 -13.160 -16.005 1.00 55.12 156 GLY A CA 1
ATOM 1240 C C . GLY A 1 156 ? 7.595 -13.932 -14.855 1.00 55.12 156 GLY A C 1
ATOM 1241 O O . GLY A 1 156 ? 8.609 -14.586 -15.081 1.00 55.12 156 GLY A O 1
ATOM 1242 N N . TRP A 1 157 ? 7.015 -13.926 -13.651 1.00 48.88 157 TRP A N 1
ATOM 1243 C CA . TRP A 1 157 ? 7.400 -14.817 -12.556 1.00 48.88 157 TRP A CA 1
ATOM 1244 C C . TRP A 1 157 ? 6.255 -15.795 -12.311 1.00 48.88 157 TRP A C 1
ATOM 1246 O O . TRP A 1 157 ? 5.168 -15.414 -11.878 1.00 48.88 157 TRP A O 1
ATOM 1256 N N . HIS A 1 158 ? 6.479 -17.081 -12.577 1.00 39.06 158 HIS A N 1
ATOM 1257 C CA . HIS A 1 158 ? 5.532 -18.115 -12.170 1.00 39.06 158 HIS A CA 1
ATOM 1258 C C . HIS A 1 158 ? 5.539 -18.235 -10.641 1.00 39.06 158 HIS A C 1
ATOM 1260 O O . HIS A 1 158 ? 6.266 -19.038 -10.072 1.00 39.06 158 HIS A O 1
ATOM 1266 N N . GLY A 1 159 ? 4.714 -17.411 -9.993 1.00 41.69 159 GLY A N 1
ATOM 1267 C CA . GLY A 1 159 ? 4.310 -17.552 -8.602 1.00 41.69 159 GLY A CA 1
ATOM 1268 C C . GLY A 1 159 ? 5.404 -17.274 -7.577 1.00 41.69 159 GLY A C 1
ATOM 1269 O O . GLY A 1 159 ? 5.846 -18.194 -6.898 1.00 41.69 159 GLY A O 1
ATOM 1270 N N . VAL A 1 160 ? 5.703 -15.995 -7.321 1.00 42.47 160 VAL A N 1
ATOM 1271 C CA . VAL A 1 160 ? 5.964 -15.611 -5.924 1.00 42.47 160 VAL A CA 1
ATOM 1272 C C . VAL A 1 160 ? 4.608 -15.625 -5.243 1.00 42.47 160 VAL A C 1
ATOM 1274 O O . VAL A 1 160 ? 3.926 -14.610 -5.140 1.00 42.47 160 VAL A O 1
ATOM 1277 N N . ALA A 1 161 ? 4.163 -16.802 -4.814 1.00 40.38 161 ALA A N 1
ATOM 1278 C CA . ALA A 1 161 ? 3.271 -16.788 -3.678 1.00 40.38 161 ALA A CA 1
ATOM 1279 C C . ALA A 1 161 ? 4.040 -16.045 -2.574 1.00 40.38 161 ALA A C 1
ATOM 1281 O O . ALA A 1 161 ? 5.224 -16.311 -2.364 1.00 40.38 161 ALA A O 1
ATOM 1282 N N . LEU A 1 162 ? 3.383 -15.129 -1.864 1.00 46.09 162 LEU A N 1
ATOM 1283 C CA . LEU A 1 162 ? 3.772 -14.792 -0.493 1.00 46.09 162 LEU A CA 1
ATOM 1284 C C . LEU A 1 162 ? 3.590 -16.082 0.333 1.00 46.09 162 LEU A C 1
ATOM 1286 O O . LEU A 1 162 ? 2.636 -16.250 1.092 1.00 46.09 162 LEU A O 1
ATOM 1290 N N . GLN A 1 163 ? 4.411 -17.085 0.031 1.00 35.66 163 GLN A N 1
ATOM 1291 C CA . GLN A 1 163 ? 4.396 -18.418 0.588 1.00 35.66 163 GLN A CA 1
ATOM 1292 C C . GLN A 1 163 ? 5.231 -18.293 1.844 1.00 35.66 163 GLN A C 1
ATOM 1294 O O . GLN A 1 163 ? 6.445 -18.416 1.795 1.00 35.66 163 GLN A O 1
ATOM 1299 N N . ASP A 1 164 ? 4.563 -17.796 2.885 1.00 34.09 164 ASP A N 1
ATOM 1300 C CA . ASP A 1 164 ? 4.711 -18.192 4.292 1.00 34.09 164 ASP A CA 1
ATOM 1301 C C . ASP A 1 164 ? 4.063 -17.145 5.208 1.00 34.09 164 ASP A C 1
ATOM 1303 O O . ASP A 1 164 ? 4.665 -16.576 6.112 1.00 34.09 164 ASP A O 1
ATOM 1307 N N . CYS A 1 165 ? 2.782 -16.865 4.963 1.00 36.47 165 CYS A N 1
ATOM 1308 C CA . CYS A 1 165 ? 1.939 -16.087 5.873 1.00 36.47 165 CYS A CA 1
ATOM 1309 C C . CYS A 1 165 ? 0.624 -16.814 6.184 1.00 36.47 165 CYS A C 1
ATOM 1311 O O . CYS A 1 165 ? -0.413 -16.185 6.393 1.00 36.47 165 CYS A O 1
ATOM 1313 N N . ALA A 1 166 ? 0.658 -18.149 6.203 1.00 28.17 166 ALA A N 1
ATOM 1314 C CA . ALA A 1 166 ? -0.373 -18.939 6.858 1.00 28.17 166 ALA A CA 1
ATOM 1315 C C . ALA A 1 166 ? -0.020 -19.047 8.349 1.00 28.17 166 ALA A C 1
ATOM 1317 O O . ALA A 1 166 ? 1.036 -19.563 8.696 1.00 28.17 166 ALA A O 1
ATOM 1318 N N . LEU A 1 167 ? -0.912 -18.500 9.175 1.00 27.91 167 LEU A N 1
ATOM 1319 C CA . LEU A 1 167 ? -0.982 -18.548 10.639 1.00 27.91 167 LEU A CA 1
ATOM 1320 C C . LEU A 1 167 ? -0.218 -19.717 11.294 1.00 27.91 167 LEU A C 1
ATOM 1322 O O . LEU A 1 167 ? -0.615 -20.875 11.144 1.00 27.91 167 LEU A O 1
ATOM 1326 N N . SER A 1 168 ? 0.789 -19.384 12.105 1.00 25.86 168 SER A N 1
ATOM 1327 C CA . SER A 1 168 ? 0.959 -20.014 13.420 1.00 25.86 168 SER A CA 1
ATOM 1328 C C . SER A 1 168 ? 0.400 -19.075 14.476 1.00 25.86 168 SER A C 1
ATOM 1330 O O . SER A 1 168 ? 0.821 -17.895 14.428 1.00 25.86 168 SER A O 1
#

Sequence (168 aa):
MQYLLTAEPLGYSNHNPVVTEPHALFSQRRSLVRLTLQRPLLLLIEQLHGSWWGLCQVGLRSGQPESSGSVDLFDLYQVEDAVLWMQRQWLDAGLQGRDFRATLFEVGSAEESSQLVATKLQLQQVGVHAVQIYGSLLDGQTMTFDFRSGRCFFDGWHGVALQDCALS

Foldseek 3Di:
DQQPWDWDWPPPDPDDFDCPDSFKTWDQDWTKTKTFAADFKKKWKDFPPGLTIMIGAADDPPPDDPPDDDDDDDDHAHLLRRLVVVLVVVVVVVDALCRMEMEMEGEDDPDQDPSNVSNVVNSVVSPNNYYHYHYYDYRRWMWMATSVPRFIDTPPDPDPGVPPPDDD

Secondary structure (DSSP, 8-state):
---SS-EEE-SS-S---EEEETTEEEESS--EEEEE--SSEEEEEEETTSS-EEEEEE----S----SSS------B-HHHHHHHHHHHHHTTT--GGGEEEEEEEES-SS--HHHHHHHHHHHHTT-SEEEEEEEEPTT-EEEEETTTTEEEETTSS----TT-S--

Radius of gyration: 15.56 Å; chains: 1; bounding box: 39×44×37 Å